Protein AF-A0A8T4D333-F1 (afdb_monomer_lite)

Structure (mmCIF, N/CA/C/O backbone):
data_AF-A0A8T4D333-F1
#
_entry.id   AF-A0A8T4D333-F1
#
loop_
_atom_site.group_PDB
_atom_site.id
_atom_site.type_symbol
_atom_site.label_atom_id
_atom_site.label_alt_id
_atom_site.label_comp_id
_atom_site.label_asym_id
_atom_site.label_entity_id
_atom_site.label_seq_id
_atom_site.pdbx_PDB_ins_code
_atom_site.Cartn_x
_atom_site.Cartn_y
_atom_site.Cartn_z
_atom_site.occupancy
_atom_site.B_iso_or_equiv
_atom_site.auth_seq_id
_atom_site.auth_comp_id
_atom_site.auth_asym_id
_atom_site.auth_atom_id
_atom_site.pdbx_PDB_model_num
ATOM 1 N N . MET A 1 1 ? -10.965 8.196 28.223 1.00 52.38 1 MET A N 1
ATOM 2 C CA . MET A 1 1 ? -9.683 8.430 27.512 1.00 52.38 1 MET A CA 1
ATOM 3 C C . MET A 1 1 ? -9.594 7.742 26.139 1.00 52.38 1 MET A C 1
ATOM 5 O O . MET A 1 1 ? -8.605 7.976 25.459 1.00 52.38 1 MET A O 1
ATOM 9 N N . ARG A 1 2 ? -10.590 6.947 25.698 1.00 59.53 2 ARG A N 1
ATOM 10 C CA . ARG A 1 2 ? -10.589 6.287 24.374 1.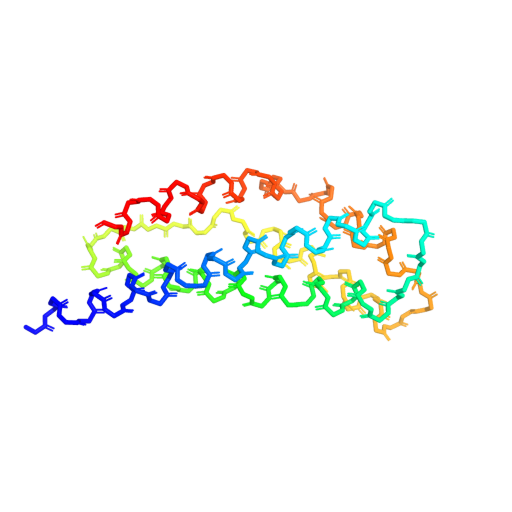00 59.53 2 ARG A CA 1
ATOM 11 C C . ARG A 1 2 ? -10.721 7.272 23.202 1.00 59.53 2 ARG A C 1
ATOM 13 O O . ARG A 1 2 ? -9.911 7.204 22.286 1.00 59.53 2 ARG A O 1
ATOM 20 N N . ASP A 1 3 ? -11.596 8.267 23.326 1.00 62.84 3 ASP A N 1
ATOM 21 C CA . ASP A 1 3 ? -11.926 9.209 22.243 1.00 62.84 3 ASP A CA 1
ATOM 22 C C . ASP A 1 3 ? -10.704 9.936 21.654 1.00 62.84 3 ASP A C 1
ATOM 24 O O . ASP A 1 3 ? -10.589 10.090 20.445 1.00 62.84 3 ASP A O 1
ATOM 28 N N . GLY A 1 4 ? -9.725 10.317 22.483 1.00 74.56 4 GLY A N 1
ATOM 29 C CA . GLY A 1 4 ? -8.520 10.998 21.996 1.00 74.56 4 GLY A CA 1
ATOM 30 C C . GLY A 1 4 ? -7.575 10.101 21.187 1.00 74.56 4 GLY A C 1
ATOM 31 O O . GLY A 1 4 ? -6.856 10.591 20.322 1.00 74.56 4 GLY A O 1
ATOM 32 N N . THR A 1 5 ? -7.556 8.792 21.453 1.00 81.88 5 THR A N 1
ATOM 33 C CA . THR A 1 5 ? -6.697 7.846 20.717 1.00 81.88 5 THR A CA 1
ATOM 34 C C . THR A 1 5 ? -7.313 7.487 19.369 1.00 81.88 5 THR A C 1
ATOM 36 O O . THR A 1 5 ? -6.595 7.443 18.367 1.00 81.88 5 THR A O 1
ATOM 39 N N . ASP A 1 6 ? -8.634 7.312 19.334 1.00 85.75 6 ASP A N 1
ATOM 40 C CA . ASP A 1 6 ? -9.378 6.985 18.117 1.00 85.75 6 ASP A CA 1
ATOM 41 C C . ASP A 1 6 ? -9.271 8.123 17.094 1.00 85.75 6 ASP A C 1
ATOM 43 O O . ASP A 1 6 ? -8.888 7.888 15.948 1.00 85.75 6 ASP A O 1
ATOM 47 N N . GLU A 1 7 ? -9.473 9.372 17.520 1.00 89.00 7 GLU A N 1
ATOM 48 C CA . GLU A 1 7 ? -9.364 10.543 16.639 1.00 89.00 7 GLU A CA 1
ATOM 49 C C . GLU A 1 7 ? -7.946 10.741 16.073 1.00 89.00 7 GLU A C 1
ATOM 51 O O . GLU A 1 7 ? -7.769 11.070 14.894 1.00 89.00 7 GLU A O 1
ATOM 56 N N . ILE A 1 8 ? -6.905 10.448 16.862 1.00 91.69 8 ILE A N 1
ATOM 57 C CA . ILE A 1 8 ? -5.516 10.462 16.375 1.00 91.69 8 ILE A CA 1
ATOM 58 C C . ILE A 1 8 ? -5.296 9.376 15.314 1.00 91.69 8 ILE A C 1
ATOM 60 O O . ILE A 1 8 ? -4.596 9.614 14.324 1.00 91.69 8 ILE A O 1
ATOM 64 N N . ILE A 1 9 ? -5.852 8.176 15.506 1.00 92.31 9 ILE A N 1
ATOM 65 C CA . ILE A 1 9 ? -5.714 7.074 14.546 1.00 92.31 9 ILE A CA 1
ATOM 66 C C . ILE A 1 9 ? -6.450 7.399 13.251 1.00 92.31 9 ILE A C 1
ATOM 68 O O . ILE A 1 9 ? -5.846 7.242 12.189 1.00 92.31 9 ILE A O 1
ATOM 72 N N . LYS A 1 10 ? -7.688 7.903 13.327 1.00 93.75 10 LYS A N 1
ATOM 73 C CA . LYS A 1 10 ? -8.473 8.323 12.157 1.00 93.75 10 LYS A CA 1
ATOM 74 C C . LYS A 1 10 ? -7.755 9.414 11.367 1.00 93.75 10 LYS A C 1
ATOM 76 O O . LYS A 1 10 ? -7.566 9.256 10.165 1.00 93.75 10 LYS A O 1
ATOM 81 N N . THR A 1 11 ? -7.248 10.450 12.042 1.00 94.75 11 THR A N 1
ATOM 82 C CA . THR A 1 11 ? -6.492 11.545 11.404 1.00 94.75 11 THR A CA 1
ATOM 83 C C . THR A 1 11 ? -5.245 11.031 10.682 1.00 94.75 11 THR A C 1
ATOM 85 O O . THR A 1 11 ? -4.975 11.396 9.537 1.00 94.75 11 THR A O 1
ATOM 88 N N . LYS A 1 12 ? -4.474 10.143 11.325 1.00 95.19 12 LYS A N 1
ATOM 89 C CA . LYS A 1 12 ? -3.275 9.561 10.704 1.00 95.19 12 LYS A CA 1
ATOM 90 C C . LYS A 1 12 ? -3.623 8.644 9.535 1.00 95.19 12 LYS A C 1
ATOM 92 O O . LYS A 1 12 ? -2.955 8.705 8.508 1.00 95.19 12 LYS A O 1
ATOM 97 N N . LEU A 1 13 ? -4.655 7.815 9.681 1.00 96.31 13 LEU A N 1
ATOM 98 C CA . LEU A 1 13 ? -5.126 6.921 8.626 1.00 96.31 13 LEU A CA 1
ATOM 99 C C . LEU A 1 13 ? -5.621 7.716 7.412 1.00 96.31 13 LEU A C 1
ATOM 101 O O . LEU A 1 13 ? -5.271 7.379 6.286 1.00 96.31 13 LEU A O 1
ATOM 105 N N . TYR A 1 14 ? -6.350 8.809 7.638 1.00 97.00 14 TYR A N 1
ATOM 106 C CA . TYR A 1 14 ? -6.783 9.728 6.589 1.00 97.00 14 TYR A CA 1
ATOM 107 C C . TYR A 1 14 ? -5.589 10.265 5.779 1.00 97.00 14 TYR A C 1
ATOM 109 O O . TYR A 1 14 ? -5.558 10.121 4.555 1.00 97.00 14 TYR A O 1
ATOM 117 N N . GLY A 1 15 ? -4.572 10.815 6.455 1.00 97.19 15 GLY A N 1
ATOM 118 C CA . GLY A 1 15 ? -3.382 11.365 5.790 1.00 97.19 15 GLY A CA 1
ATOM 119 C C . GLY A 1 15 ? -2.517 10.305 5.094 1.00 97.19 15 GLY A C 1
ATOM 120 O O . GLY A 1 15 ? -1.931 10.555 4.037 1.00 97.19 15 GLY A O 1
ATOM 121 N N . GLU A 1 16 ? -2.455 9.091 5.641 1.00 97.94 16 GLU A N 1
ATOM 122 C CA . GLU A 1 16 ? -1.762 7.977 4.990 1.00 97.94 16 GLU A CA 1
ATOM 123 C C . GLU A 1 16 ? -2.487 7.518 3.723 1.00 97.94 16 GLU A C 1
ATOM 125 O O . GLU A 1 16 ? -1.821 7.274 2.718 1.00 97.94 16 GLU A O 1
ATOM 130 N N . ILE A 1 17 ? -3.825 7.465 3.719 1.00 98.12 17 ILE A N 1
ATOM 131 C CA . ILE A 1 17 ? -4.592 7.142 2.505 1.00 98.12 17 ILE A CA 1
ATOM 132 C C . ILE A 1 17 ? -4.400 8.229 1.434 1.00 98.12 17 ILE A C 1
ATOM 134 O O . ILE A 1 17 ? -4.246 7.897 0.260 1.00 98.12 17 ILE A O 1
ATOM 138 N N . GLU A 1 18 ? -4.327 9.511 1.811 1.00 97.62 18 GLU A N 1
ATOM 139 C CA . GLU A 1 18 ? -3.977 10.597 0.876 1.00 97.62 18 GLU A CA 1
ATOM 140 C C . GLU A 1 18 ? -2.594 10.429 0.260 1.00 97.62 18 GLU A C 1
ATOM 142 O O . GLU A 1 18 ? -2.419 10.563 -0.953 1.00 97.62 18 GLU A O 1
ATOM 147 N N . THR A 1 19 ? -1.613 10.096 1.095 1.00 98.12 19 THR A N 1
ATOM 148 C CA . THR A 1 19 ? -0.246 9.835 0.644 1.00 98.12 19 THR A CA 1
ATOM 149 C C . THR A 1 19 ? -0.216 8.644 -0.314 1.00 98.12 19 THR A C 1
ATOM 151 O O . THR A 1 19 ? 0.411 8.714 -1.374 1.00 98.12 19 THR A O 1
ATOM 154 N N . LEU A 1 20 ? -0.935 7.567 0.016 1.00 98.31 20 LEU A N 1
ATOM 155 C CA . LEU A 1 20 ? -1.022 6.374 -0.820 1.00 98.31 20 LEU A CA 1
ATOM 156 C C . LEU A 1 20 ? -1.656 6.682 -2.182 1.00 98.31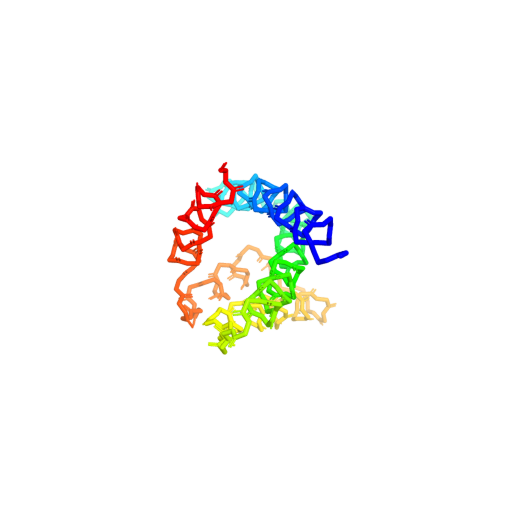 20 LEU A C 1
ATOM 158 O O . LEU A 1 20 ? -1.183 6.189 -3.203 1.00 98.31 20 LEU A O 1
ATOM 162 N N . GLU A 1 21 ? -2.693 7.520 -2.221 1.00 97.75 21 GLU A N 1
ATOM 163 C CA . GLU A 1 21 ? -3.346 7.935 -3.464 1.00 97.75 21 GLU A CA 1
ATOM 164 C C . GLU A 1 21 ? -2.379 8.672 -4.401 1.00 97.75 21 GLU A C 1
ATOM 166 O O . GLU A 1 21 ? -2.317 8.376 -5.598 1.00 97.75 21 GLU A O 1
ATOM 171 N N . GLN A 1 22 ? -1.582 9.598 -3.865 1.00 97.50 22 GLN A N 1
ATOM 172 C CA . GLN A 1 22 ? -0.566 10.313 -4.641 1.00 97.50 22 GLN A CA 1
ATOM 173 C C . GLN A 1 22 ? 0.518 9.359 -5.158 1.00 97.50 22 GLN A C 1
ATOM 175 O O . GLN A 1 22 ? 0.875 9.407 -6.337 1.00 97.50 22 GLN A O 1
ATOM 180 N N . GLN A 1 23 ? 0.992 8.447 -4.305 1.00 97.62 23 GLN A N 1
ATOM 181 C CA . GLN A 1 23 ? 1.980 7.430 -4.675 1.00 97.62 23 GLN A CA 1
ATOM 182 C C . GLN A 1 23 ? 1.449 6.475 -5.747 1.00 97.62 23 GLN A C 1
ATOM 184 O O . GLN A 1 23 ? 2.172 6.150 -6.686 1.00 97.62 23 GLN A O 1
ATOM 189 N N . TYR A 1 24 ? 0.180 6.072 -5.658 1.00 96.94 24 TYR A N 1
ATOM 190 C CA . TYR A 1 24 ? -0.474 5.245 -6.668 1.00 96.94 24 TYR A CA 1
ATOM 191 C C . TYR A 1 24 ? -0.525 5.952 -8.027 1.00 96.94 24 TYR A C 1
ATOM 193 O O . TYR A 1 24 ? -0.159 5.362 -9.044 1.00 96.94 24 TYR A O 1
ATOM 201 N N . ARG A 1 25 ? -0.915 7.234 -8.058 1.00 95.69 25 ARG A N 1
ATOM 202 C CA . ARG A 1 25 ? -0.932 8.036 -9.295 1.00 95.69 25 ARG A CA 1
ATOM 203 C C . ARG A 1 25 ? 0.466 8.171 -9.903 1.00 95.69 25 ARG A C 1
ATOM 205 O O . ARG A 1 25 ? 0.615 7.975 -11.108 1.00 95.69 25 ARG A O 1
ATOM 212 N N . ALA A 1 26 ? 1.479 8.452 -9.081 1.00 94.38 26 ALA A N 1
ATOM 213 C CA . ALA A 1 26 ? 2.870 8.538 -9.525 1.00 94.38 26 ALA A CA 1
ATOM 214 C C . ALA A 1 26 ? 3.363 7.200 -10.097 1.00 94.38 26 ALA A C 1
ATOM 216 O O . ALA A 1 26 ? 3.884 7.156 -11.212 1.00 94.38 26 ALA A O 1
ATOM 217 N N . LEU A 1 27 ? 3.112 6.094 -9.387 1.00 95.19 27 LEU A N 1
ATOM 218 C CA . LEU A 1 27 ? 3.461 4.752 -9.840 1.00 95.19 27 LEU A CA 1
ATOM 219 C C . LEU A 1 27 ? 2.791 4.424 -11.181 1.00 95.19 27 LEU A C 1
ATOM 221 O O . LEU A 1 27 ? 3.476 3.993 -12.105 1.00 95.19 27 LEU A O 1
ATOM 225 N N . LYS A 1 28 ? 1.487 4.697 -11.347 1.00 94.44 28 LYS A N 1
ATOM 226 C CA . LYS A 1 28 ? 0.814 4.530 -12.649 1.00 94.44 28 LYS A CA 1
ATOM 227 C C . LYS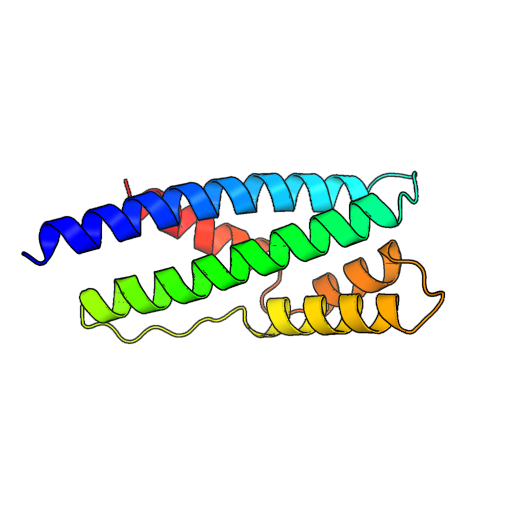 A 1 28 ? 1.467 5.364 -13.747 1.00 94.44 28 LYS A C 1
ATOM 229 O O . LYS A 1 28 ? 1.644 4.855 -14.850 1.00 94.44 28 LYS A O 1
ATOM 234 N N . GLY A 1 29 ? 1.828 6.612 -13.450 1.00 93.75 29 GLY A N 1
ATOM 235 C CA . GLY A 1 29 ? 2.526 7.494 -14.384 1.00 93.75 29 GLY A CA 1
ATOM 236 C C . GLY A 1 29 ? 3.828 6.875 -14.888 1.00 93.75 29 GLY A C 1
ATOM 237 O O . GLY A 1 29 ? 4.023 6.756 -16.097 1.00 93.75 29 GLY A O 1
ATOM 238 N N . TYR A 1 30 ? 4.669 6.380 -13.978 1.00 92.94 30 TYR A N 1
ATOM 239 C CA . TYR A 1 30 ? 5.919 5.710 -14.341 1.00 92.94 30 TYR A CA 1
ATOM 240 C C . TYR A 1 30 ? 5.697 4.408 -15.124 1.00 92.94 30 TYR A C 1
ATOM 242 O O . TYR A 1 30 ? 6.408 4.120 -16.088 1.00 92.94 30 TYR A O 1
ATOM 250 N N . LEU A 1 31 ? 4.679 3.623 -14.763 1.00 92.12 31 LEU A N 1
ATOM 251 C CA . LEU A 1 31 ? 4.370 2.374 -15.463 1.00 92.12 31 LEU A CA 1
ATOM 252 C C . LEU A 1 31 ? 3.729 2.598 -16.847 1.00 92.12 31 LEU A C 1
ATOM 254 O O . LEU A 1 31 ? 3.856 1.732 -17.714 1.00 92.12 31 LEU A O 1
ATOM 258 N N . ALA A 1 32 ? 3.089 3.744 -17.089 1.00 91.06 32 ALA A N 1
ATOM 259 C CA . ALA A 1 32 ? 2.510 4.109 -18.385 1.00 91.06 32 ALA A CA 1
ATOM 260 C C . ALA A 1 32 ? 3.483 4.884 -19.295 1.00 91.06 32 ALA A C 1
ATOM 262 O O . ALA A 1 32 ? 3.391 4.780 -20.519 1.00 91.06 32 ALA A O 1
ATOM 263 N N . GLY A 1 33 ? 4.419 5.645 -18.718 1.00 85.31 33 GLY A N 1
ATOM 264 C CA . GLY A 1 33 ? 5.370 6.489 -19.448 1.00 85.31 33 GLY A CA 1
ATOM 265 C C . GLY A 1 33 ? 6.325 5.704 -20.349 1.00 85.31 33 GLY A C 1
ATOM 266 O O . GLY A 1 33 ? 6.564 4.518 -20.139 1.00 85.31 33 GLY A O 1
ATOM 267 N N . LYS A 1 34 ? 6.886 6.348 -21.377 1.00 73.50 34 LYS A N 1
ATOM 268 C CA . LYS A 1 34 ? 7.877 5.709 -22.266 1.00 73.50 34 LYS A CA 1
ATOM 269 C C . LYS A 1 34 ? 9.281 5.665 -21.655 1.00 73.50 34 LYS A C 1
ATOM 271 O O . LYS A 1 34 ? 10.067 4.802 -22.039 1.00 73.50 34 LYS A O 1
ATOM 276 N N . ASP A 1 35 ? 9.553 6.539 -20.691 1.00 71.69 35 ASP A N 1
ATOM 277 C CA . ASP A 1 35 ? 10.855 6.655 -20.042 1.00 71.69 35 ASP A CA 1
ATOM 278 C C . ASP A 1 35 ? 11.027 5.584 -18.960 1.00 71.69 35 ASP A C 1
ATOM 280 O O . ASP A 1 35 ? 10.225 5.465 -18.033 1.00 71.69 35 ASP A O 1
ATOM 284 N N . ASP A 1 36 ? 12.086 4.786 -19.085 1.00 70.94 36 ASP A N 1
ATOM 285 C CA . ASP A 1 36 ? 12.408 3.682 -18.174 1.00 70.94 36 ASP A CA 1
ATOM 286 C C . ASP A 1 36 ? 13.310 4.184 -17.035 1.00 70.94 36 ASP A C 1
ATOM 288 O O . ASP A 1 36 ? 14.466 3.774 -16.890 1.00 70.94 36 ASP A O 1
ATOM 292 N N . ASN A 1 37 ? 12.806 5.138 -16.238 1.00 85.62 37 ASN A N 1
ATOM 293 C CA . ASN A 1 37 ? 13.540 5.611 -15.065 1.00 85.62 37 ASN A CA 1
ATOM 294 C C . ASN A 1 37 ? 13.435 4.584 -13.930 1.00 85.62 37 ASN A C 1
ATOM 296 O O . ASN A 1 37 ? 12.565 4.636 -13.060 1.00 85.62 37 ASN A O 1
ATOM 300 N N . SER A 1 38 ? 14.354 3.623 -13.973 1.00 89.19 38 SER A N 1
ATOM 301 C CA . SER A 1 38 ? 14.426 2.481 -13.064 1.00 89.19 38 SER A CA 1
ATOM 302 C C . SER A 1 38 ? 14.439 2.876 -11.582 1.00 89.19 38 SER A C 1
ATOM 304 O O . SER A 1 38 ? 13.771 2.225 -10.779 1.00 89.19 38 SER A O 1
ATOM 306 N N . LEU A 1 39 ? 15.152 3.947 -11.213 1.00 91.00 39 LEU A N 1
ATOM 307 C CA . LEU A 1 39 ? 15.237 4.407 -9.822 1.00 91.00 39 LEU A CA 1
ATOM 308 C C . LEU A 1 39 ? 13.902 4.968 -9.325 1.00 91.00 39 LEU A C 1
ATOM 310 O O . LEU A 1 39 ? 13.469 4.627 -8.226 1.00 91.00 39 LEU A O 1
ATOM 314 N N . GLU A 1 40 ? 13.231 5.766 -10.152 1.00 93.00 40 GLU A N 1
ATOM 315 C CA . GLU A 1 40 ? 11.917 6.333 -9.835 1.00 93.00 40 GLU A CA 1
ATOM 316 C C . GLU A 1 40 ? 10.847 5.246 -9.698 1.00 93.00 40 GLU A C 1
ATOM 318 O O . GLU A 1 40 ? 10.054 5.272 -8.760 1.00 93.00 40 GLU A O 1
ATOM 323 N N . ILE A 1 41 ? 10.859 4.236 -10.577 1.00 94.50 41 ILE A N 1
ATOM 324 C CA . ILE A 1 41 ? 9.919 3.106 -10.512 1.00 94.50 41 ILE A CA 1
ATOM 325 C C . ILE A 1 41 ? 10.096 2.323 -9.208 1.00 94.50 41 ILE A C 1
ATOM 327 O O . ILE A 1 41 ? 9.115 2.043 -8.517 1.00 94.50 41 ILE A O 1
ATOM 331 N N . VAL A 1 42 ? 11.340 1.979 -8.858 1.00 95.00 42 VAL A N 1
ATOM 332 C CA . VAL A 1 42 ? 11.645 1.251 -7.616 1.00 95.00 42 VAL A CA 1
ATOM 333 C C . VAL A 1 42 ? 11.279 2.094 -6.394 1.00 95.00 42 VAL A C 1
ATOM 335 O O . VAL A 1 42 ? 10.652 1.583 -5.464 1.00 95.00 42 VAL A O 1
ATOM 338 N N . GLY A 1 43 ? 11.625 3.384 -6.404 1.00 95.38 43 GLY A N 1
ATOM 339 C CA . GLY A 1 43 ? 11.290 4.323 -5.335 1.00 95.38 43 GLY A CA 1
ATOM 340 C C . GLY A 1 43 ? 9.782 4.461 -5.131 1.00 95.38 43 GLY A C 1
ATOM 341 O O . GLY A 1 43 ? 9.304 4.343 -4.002 1.00 95.38 43 GLY A O 1
ATOM 342 N N . ALA A 1 44 ? 9.023 4.625 -6.215 1.00 96.12 44 ALA A N 1
ATOM 343 C CA . ALA A 1 44 ? 7.569 4.735 -6.180 1.00 96.12 44 ALA A CA 1
ATOM 344 C C . ALA A 1 44 ? 6.900 3.445 -5.689 1.00 96.12 44 ALA A C 1
ATOM 346 O O . ALA A 1 44 ? 6.024 3.503 -4.826 1.00 96.12 44 ALA A O 1
ATOM 347 N N . ALA A 1 45 ? 7.333 2.280 -6.184 1.00 97.06 45 ALA A N 1
ATOM 348 C CA . ALA A 1 45 ? 6.798 0.989 -5.754 1.00 97.06 45 ALA A CA 1
ATOM 349 C C . ALA A 1 45 ? 7.064 0.728 -4.264 1.00 97.06 45 ALA A C 1
ATOM 351 O O . ALA A 1 45 ? 6.156 0.330 -3.533 1.00 97.06 45 ALA A O 1
ATOM 352 N N . LYS A 1 46 ? 8.284 1.020 -3.792 1.00 97.38 46 LYS A N 1
ATOM 353 C CA . LYS A 1 46 ? 8.645 0.910 -2.374 1.00 97.38 46 LYS A CA 1
ATOM 354 C C . LYS A 1 46 ? 7.828 1.868 -1.508 1.00 97.38 46 LYS A C 1
ATOM 356 O O . LYS A 1 46 ? 7.268 1.446 -0.501 1.00 97.38 46 LYS A O 1
ATOM 361 N N . GLY A 1 47 ? 7.723 3.134 -1.915 1.00 97.75 47 GLY A N 1
ATOM 362 C CA . GLY A 1 47 ? 6.944 4.143 -1.200 1.00 97.75 47 GLY A CA 1
ATOM 363 C C . GLY A 1 47 ? 5.474 3.749 -1.063 1.00 97.75 47 GLY A C 1
ATOM 364 O O . GLY A 1 47 ? 4.940 3.776 0.044 1.00 97.75 47 GLY A O 1
ATOM 365 N N . PHE A 1 48 ? 4.85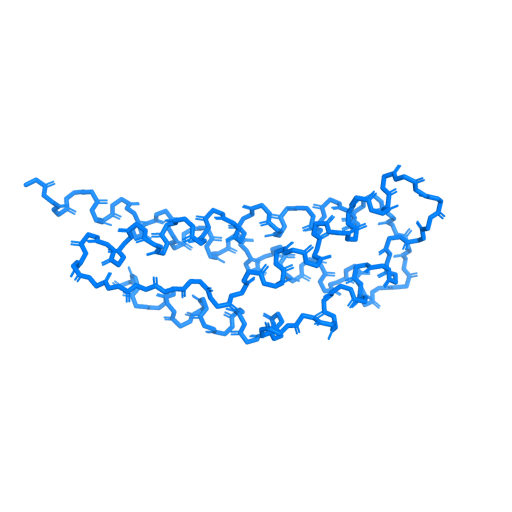3 3.311 -2.163 1.00 98.31 48 PHE A N 1
ATOM 366 C CA . PHE A 1 48 ? 3.481 2.802 -2.168 1.00 98.31 48 PHE A CA 1
ATOM 367 C C . PHE A 1 48 ? 3.311 1.621 -1.204 1.00 98.31 48 PHE A C 1
ATOM 369 O O . PHE A 1 48 ? 2.433 1.644 -0.341 1.00 98.31 48 PHE A O 1
ATOM 376 N N . ARG A 1 49 ? 4.180 0.607 -1.307 1.00 97.94 49 ARG A N 1
ATOM 377 C CA . ARG A 1 49 ? 4.148 -0.585 -0.450 1.00 97.94 49 ARG A CA 1
ATOM 378 C C . ARG A 1 49 ? 4.270 -0.222 1.027 1.00 97.94 49 ARG A C 1
ATOM 380 O O . ARG A 1 49 ? 3.500 -0.719 1.848 1.00 97.94 49 ARG A O 1
ATOM 387 N N . ASP A 1 50 ? 5.219 0.641 1.378 1.00 98.31 50 ASP A N 1
ATOM 388 C CA . ASP A 1 50 ? 5.475 1.012 2.771 1.00 98.31 50 ASP A CA 1
ATOM 389 C C . ASP A 1 50 ? 4.305 1.793 3.377 1.00 98.31 50 ASP A C 1
ATOM 391 O O . ASP A 1 50 ? 3.934 1.553 4.530 1.00 98.31 50 ASP A O 1
ATOM 395 N N . THR A 1 51 ? 3.681 2.689 2.609 1.00 98.44 51 THR A N 1
ATOM 396 C CA . THR A 1 51 ? 2.467 3.393 3.045 1.00 98.44 51 THR A CA 1
ATOM 397 C C . THR A 1 51 ? 1.285 2.436 3.178 1.00 98.44 51 THR A C 1
ATOM 399 O O . THR A 1 51 ? 0.582 2.483 4.186 1.00 98.44 51 THR A O 1
ATOM 402 N N . LEU A 1 52 ? 1.092 1.518 2.224 1.00 98.38 52 LEU A N 1
ATOM 403 C CA . LEU A 1 52 ? 0.012 0.529 2.283 1.00 98.38 52 LEU A CA 1
ATOM 404 C C . LEU A 1 52 ? 0.141 -0.370 3.520 1.00 98.38 52 LEU A C 1
ATOM 406 O O . LEU A 1 52 ? -0.850 -0.637 4.194 1.00 98.38 52 LEU A O 1
ATOM 410 N N . ASN A 1 53 ? 1.361 -0.775 3.879 1.00 98.00 53 ASN A N 1
ATOM 411 C CA . ASN A 1 53 ? 1.614 -1.568 5.082 1.00 98.00 53 ASN A CA 1
ATOM 412 C C . ASN A 1 53 ? 1.313 -0.796 6.387 1.00 98.00 53 ASN A C 1
ATOM 414 O O . ASN A 1 53 ? 0.786 -1.360 7.353 1.00 98.00 53 ASN A O 1
ATOM 418 N N . LYS A 1 54 ? 1.601 0.514 6.429 1.00 97.31 54 LYS A N 1
ATOM 419 C CA . LYS A 1 54 ? 1.210 1.378 7.563 1.00 97.31 54 LYS A CA 1
ATOM 420 C C . LYS A 1 54 ? -0.310 1.467 7.693 1.00 97.31 54 LYS A C 1
ATOM 422 O O . LYS A 1 54 ? -0.833 1.261 8.790 1.00 97.31 54 LYS A O 1
ATOM 427 N N . ILE A 1 55 ? -1.005 1.663 6.572 1.00 97.75 55 ILE A N 1
ATOM 428 C CA . ILE A 1 55 ? -2.470 1.666 6.505 1.00 97.75 55 ILE A CA 1
ATOM 429 C C . ILE A 1 55 ? -3.031 0.341 7.023 1.00 97.75 55 ILE A C 1
ATOM 431 O O . ILE A 1 55 ? -3.907 0.370 7.883 1.00 97.75 55 ILE A O 1
ATOM 435 N N . SER A 1 56 ? -2.493 -0.808 6.596 1.00 96.56 56 SER A N 1
ATOM 436 C CA . SER A 1 56 ? -2.896 -2.128 7.106 1.00 96.56 56 SER A CA 1
ATOM 437 C C . SER A 1 56 ? -2.852 -2.189 8.635 1.00 96.56 56 SER A C 1
ATOM 439 O O . SER A 1 56 ? -3.820 -2.584 9.286 1.00 96.56 56 SER A O 1
ATOM 441 N N . THR A 1 57 ? -1.750 -1.726 9.226 1.00 95.12 57 THR A N 1
ATOM 442 C CA . THR A 1 57 ? -1.569 -1.717 10.684 1.00 95.12 57 THR A CA 1
ATOM 443 C C . THR A 1 57 ? -2.590 -0.807 11.374 1.00 95.12 57 THR A C 1
ATOM 445 O O . THR A 1 57 ? -3.166 -1.171 12.403 1.00 95.12 57 THR A O 1
ATOM 448 N N . ARG A 1 58 ? -2.860 0.374 10.807 1.00 94.94 58 ARG A N 1
ATOM 449 C CA . ARG A 1 58 ? -3.843 1.319 11.359 1.00 94.94 58 ARG A CA 1
ATOM 450 C C . ARG A 1 58 ? -5.275 0.842 11.237 1.00 94.94 58 ARG A C 1
ATOM 452 O O . ARG A 1 58 ? -6.022 1.013 12.191 1.00 94.94 58 ARG A O 1
ATOM 459 N N . VAL A 1 59 ? -5.640 0.234 10.113 1.00 94.44 59 VAL A N 1
ATOM 460 C CA . VAL A 1 59 ? -6.953 -0.388 9.919 1.00 94.44 59 VAL A CA 1
ATOM 461 C C . VAL A 1 59 ? -7.164 -1.448 10.993 1.00 94.44 59 VAL A C 1
ATOM 463 O O . VAL A 1 59 ? -8.134 -1.372 11.738 1.00 94.44 59 VAL A O 1
ATOM 466 N N . LEU A 1 60 ? -6.216 -2.373 11.164 1.00 94.00 60 LEU A N 1
ATOM 467 C CA . LEU A 1 60 ? -6.307 -3.388 12.218 1.00 94.00 60 LEU A CA 1
ATOM 468 C C . LEU A 1 60 ? -6.463 -2.763 13.609 1.00 94.00 60 LEU A C 1
ATOM 470 O O . LEU A 1 60 ? -7.294 -3.216 14.394 1.00 94.00 60 LEU A O 1
ATOM 474 N N . THR A 1 61 ? -5.703 -1.705 13.898 1.00 92.38 61 THR A N 1
ATOM 475 C CA . THR A 1 61 ? -5.769 -1.007 15.190 1.00 92.38 61 THR A CA 1
ATOM 476 C C . THR A 1 61 ? -7.135 -0.355 15.408 1.00 92.38 61 THR A C 1
ATOM 478 O O . THR A 1 61 ? -7.729 -0.554 16.462 1.00 92.38 61 THR A O 1
ATOM 481 N N . LEU A 1 62 ? -7.652 0.375 14.415 1.00 91.44 62 LEU A N 1
ATOM 482 C CA . LEU A 1 62 ? -8.941 1.068 14.483 1.00 91.44 62 LEU A CA 1
ATOM 483 C C . LEU A 1 62 ? -10.086 0.086 14.756 1.00 91.44 62 LEU A C 1
ATOM 485 O O . LEU A 1 62 ? -10.790 0.224 15.750 1.00 91.44 62 LEU A O 1
ATOM 489 N N . TYR A 1 63 ? -10.207 -0.962 13.940 1.00 90.44 63 TYR A N 1
ATOM 490 C CA . TYR A 1 63 ? -11.263 -1.963 14.114 1.00 90.44 63 TYR A CA 1
ATOM 491 C C . TYR A 1 63 ? -11.130 -2.716 15.447 1.00 90.44 63 TYR A C 1
ATOM 493 O O . TYR A 1 63 ? -12.136 -3.012 16.088 1.00 90.44 63 TYR A O 1
ATOM 501 N N . THR A 1 64 ? -9.901 -2.973 15.913 1.00 90.88 64 THR A N 1
ATOM 502 C CA . THR A 1 64 ? -9.675 -3.594 17.230 1.00 90.88 64 THR A CA 1
ATOM 503 C C . THR A 1 64 ? -10.178 -2.705 18.369 1.00 90.88 64 THR A C 1
ATOM 505 O O . THR A 1 64 ? -10.782 -3.213 19.315 1.00 90.88 64 THR A O 1
ATOM 508 N N . LEU A 1 65 ? -9.962 -1.387 18.290 1.00 88.56 65 LEU A N 1
ATOM 509 C CA . LEU A 1 65 ? -10.462 -0.427 19.284 1.00 88.56 65 LEU A CA 1
ATOM 510 C C . LEU A 1 65 ? -11.995 -0.351 19.287 1.00 88.56 65 LEU A C 1
ATOM 512 O O . LEU A 1 65 ? -12.596 -0.250 20.356 1.00 88.56 65 LEU A O 1
ATOM 516 N N . GLU A 1 66 ? -12.617 -0.518 18.120 1.00 87.62 66 GLU A N 1
ATOM 517 C CA . GLU A 1 66 ? -14.073 -0.617 17.946 1.00 87.62 66 GLU A CA 1
ATOM 518 C C . GLU A 1 66 ? -14.652 -1.993 18.342 1.00 87.62 66 GLU A C 1
ATOM 520 O O . GLU A 1 66 ? -15.857 -2.221 18.235 1.00 87.62 66 GLU A O 1
ATOM 525 N N . GLY A 1 67 ? -13.818 -2.931 18.808 1.00 88.75 67 GLY A N 1
ATOM 526 C CA . GLY A 1 67 ? -14.242 -4.280 19.196 1.00 88.75 67 GLY A CA 1
ATOM 527 C C . GLY A 1 67 ? -14.600 -5.189 18.014 1.00 88.75 67 GLY A C 1
ATOM 528 O O . GLY A 1 67 ? -15.195 -6.251 18.207 1.00 88.75 67 GLY A O 1
ATOM 529 N N . GLN A 1 68 ? -14.235 -4.796 16.795 1.00 89.00 68 GLN A N 1
ATOM 530 C CA . GLN A 1 68 ? -14.496 -5.535 15.568 1.00 89.00 68 GLN A CA 1
ATOM 531 C C . GLN A 1 68 ? -13.274 -6.355 15.143 1.00 89.00 68 GLN A C 1
ATOM 533 O O . GLN A 1 68 ? -12.124 -5.926 15.239 1.00 89.00 68 GLN A O 1
ATOM 538 N N . LYS A 1 69 ? -13.521 -7.556 14.610 1.00 84.94 69 LYS A N 1
ATOM 539 C CA . LYS A 1 69 ? -12.482 -8.342 13.937 1.00 84.94 69 LYS A CA 1
ATOM 540 C C . LYS A 1 69 ? -12.449 -7.949 12.468 1.00 84.94 69 LYS A C 1
ATOM 542 O O . LYS A 1 69 ? -13.433 -8.148 11.763 1.00 84.94 69 LYS A O 1
ATOM 547 N N . THR A 1 70 ? -11.309 -7.449 12.007 1.00 87.62 70 THR A N 1
ATOM 548 C CA . THR A 1 70 ? -11.064 -7.176 10.588 1.00 87.62 70 THR A CA 1
ATOM 549 C C . THR A 1 70 ? -9.870 -7.984 10.089 1.00 87.62 70 THR A C 1
ATOM 551 O O . THR A 1 70 ? -9.010 -8.391 10.873 1.00 87.62 70 THR A O 1
ATOM 554 N N . LYS A 1 71 ? -9.823 -8.236 8.781 1.00 88.81 71 LYS A N 1
ATOM 555 C CA . LYS A 1 71 ? -8.694 -8.881 8.107 1.00 88.81 71 LYS A CA 1
ATOM 556 C C . LYS A 1 71 ? -8.250 -7.996 6.952 1.00 88.81 71 LYS A C 1
ATOM 558 O O . LYS A 1 71 ? -9.080 -7.482 6.208 1.00 88.81 71 LYS A O 1
ATOM 563 N N . ILE A 1 72 ? -6.941 -7.875 6.781 1.00 93.19 72 ILE A N 1
ATOM 564 C CA . ILE A 1 72 ? -6.363 -7.230 5.609 1.00 93.19 72 ILE A CA 1
ATOM 565 C C . ILE A 1 72 ? -6.533 -8.156 4.407 1.00 93.19 72 ILE A C 1
ATOM 567 O O . ILE A 1 72 ? -6.093 -9.303 4.410 1.00 93.19 72 ILE A O 1
ATOM 571 N N . THR A 1 73 ? -7.237 -7.676 3.388 1.00 92.56 73 THR A N 1
ATOM 572 C CA . THR A 1 73 ? -7.538 -8.470 2.191 1.00 92.56 73 THR A CA 1
ATOM 573 C C . THR A 1 73 ? -6.481 -8.312 1.103 1.00 92.56 73 THR A C 1
ATOM 575 O O . THR A 1 73 ? -6.463 -9.106 0.173 1.00 92.56 73 THR A O 1
ATOM 578 N N . TRP A 1 74 ? -5.570 -7.342 1.230 1.00 95.62 74 TRP A N 1
ATOM 579 C CA . TRP A 1 74 ? -4.553 -6.990 0.231 1.00 95.62 74 TRP A CA 1
ATOM 580 C C . TRP A 1 74 ? -3.124 -7.433 0.587 1.00 95.62 74 TRP A C 1
ATOM 582 O O . TRP A 1 74 ? -2.152 -6.881 0.070 1.00 95.62 74 TRP A O 1
ATOM 592 N N . ASP A 1 75 ? -2.969 -8.445 1.441 1.00 94.31 75 ASP A N 1
ATOM 593 C CA . ASP A 1 75 ? -1.648 -8.983 1.811 1.00 94.31 75 ASP A CA 1
ATOM 594 C C . ASP A 1 75 ? -0.885 -9.559 0.605 1.00 94.31 75 ASP A C 1
ATOM 59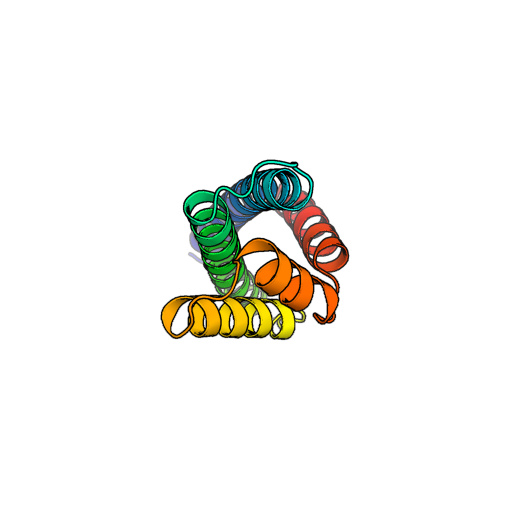6 O O . ASP A 1 75 ? 0.345 -9.475 0.536 1.00 94.31 75 ASP A O 1
ATOM 600 N N . SER A 1 76 ? -1.607 -10.103 -0.383 1.00 95.19 76 SER A N 1
ATOM 601 C CA . SER A 1 76 ? -1.013 -10.601 -1.629 1.00 95.19 76 SER A CA 1
ATOM 602 C C . SER A 1 76 ? -0.342 -9.477 -2.427 1.00 95.19 76 SER A C 1
ATOM 604 O O . SER A 1 76 ? 0.754 -9.671 -2.943 1.00 95.19 76 SER A O 1
ATOM 606 N N . LEU A 1 77 ? -0.946 -8.282 -2.465 1.00 97.06 77 LEU A N 1
ATOM 607 C CA . LEU A 1 77 ? -0.404 -7.111 -3.151 1.00 97.06 77 LEU A CA 1
ATOM 608 C C . LEU A 1 77 ? 0.907 -6.656 -2.509 1.00 97.06 77 LEU A C 1
ATOM 610 O O . LEU A 1 77 ? 1.887 -6.425 -3.214 1.00 97.06 77 LEU A O 1
ATOM 614 N N . LEU A 1 78 ? 0.944 -6.583 -1.174 1.00 97.19 78 LEU A N 1
ATOM 615 C CA . LEU A 1 78 ? 2.170 -6.279 -0.429 1.00 97.19 78 LEU A CA 1
ATOM 616 C C . LEU A 1 78 ? 3.267 -7.305 -0.737 1.00 97.19 78 LEU A C 1
ATOM 618 O O . LEU A 1 78 ? 4.378 -6.930 -1.107 1.00 97.19 78 LEU A O 1
ATOM 622 N N . THR A 1 79 ? 2.922 -8.592 -0.665 1.00 97.06 79 THR A N 1
ATOM 623 C CA . THR A 1 79 ? 3.855 -9.704 -0.890 1.00 97.06 79 THR A CA 1
ATOM 624 C C . THR A 1 79 ? 4.411 -9.714 -2.314 1.00 97.06 79 THR A C 1
ATOM 626 O O . THR A 1 79 ? 5.609 -9.891 -2.521 1.00 97.06 79 THR A O 1
ATOM 629 N N . ASN A 1 80 ? 3.564 -9.494 -3.318 1.00 97.88 80 ASN A N 1
ATOM 630 C CA . ASN A 1 80 ? 3.989 -9.493 -4.713 1.00 97.88 80 ASN A CA 1
ATOM 631 C C . ASN A 1 80 ? 4.901 -8.304 -5.030 1.00 97.88 80 ASN A C 1
ATOM 633 O O . ASN A 1 80 ? 5.888 -8.472 -5.751 1.00 97.88 80 ASN A O 1
ATOM 637 N N . ILE A 1 81 ? 4.614 -7.121 -4.473 1.00 97.31 81 ILE A N 1
ATOM 638 C CA . ILE A 1 81 ? 5.504 -5.962 -4.612 1.00 97.31 81 ILE A CA 1
ATOM 639 C C . ILE A 1 81 ? 6.845 -6.236 -3.918 1.00 97.31 81 ILE A C 1
ATOM 641 O O . ILE A 1 81 ? 7.887 -5.960 -4.509 1.00 97.31 81 ILE A O 1
ATOM 645 N N . ASP A 1 82 ? 6.842 -6.835 -2.724 1.00 96.62 82 ASP A N 1
ATOM 646 C CA . ASP A 1 82 ? 8.072 -7.215 -2.016 1.00 96.62 82 ASP A CA 1
ATOM 647 C C . ASP A 1 82 ? 8.927 -8.194 -2.824 1.00 96.62 82 ASP A C 1
ATOM 649 O O . ASP A 1 82 ? 10.122 -7.962 -3.012 1.00 96.62 82 ASP A O 1
ATOM 653 N N . ASN A 1 83 ? 8.312 -9.241 -3.376 1.00 95.81 83 ASN A N 1
ATOM 654 C CA . ASN A 1 83 ? 9.003 -10.223 -4.211 1.00 95.81 83 ASN A CA 1
ATOM 655 C C . ASN A 1 83 ? 9.628 -9.579 -5.456 1.00 95.81 83 ASN A C 1
ATOM 657 O O . ASN A 1 83 ? 10.765 -9.897 -5.819 1.00 95.81 83 ASN A O 1
ATOM 661 N N . ALA A 1 84 ? 8.916 -8.653 -6.105 1.00 95.50 84 ALA A N 1
ATOM 662 C CA . ALA A 1 84 ? 9.456 -7.928 -7.249 1.00 95.50 84 ALA A CA 1
ATOM 663 C C . ALA A 1 84 ? 10.619 -7.014 -6.846 1.00 95.50 84 ALA A C 1
ATOM 665 O O . ALA A 1 84 ? 11.662 -7.035 -7.498 1.00 95.50 84 ALA A O 1
ATOM 666 N N . LEU A 1 85 ? 10.483 -6.257 -5.753 1.00 95.38 85 LEU A N 1
ATOM 667 C CA . LEU A 1 85 ? 11.555 -5.403 -5.239 1.00 95.38 85 LEU A CA 1
ATOM 668 C C . LEU A 1 85 ? 12.800 -6.216 -4.861 1.00 95.38 85 LEU A C 1
ATOM 670 O O . LEU A 1 85 ? 13.913 -5.787 -5.154 1.00 95.38 85 LEU A O 1
ATOM 674 N N . GLU A 1 86 ? 12.637 -7.393 -4.259 1.00 94.19 86 GLU A N 1
ATOM 675 C CA . GLU A 1 86 ? 13.755 -8.268 -3.891 1.00 94.19 86 GLU A CA 1
ATOM 676 C C . GLU A 1 86 ? 14.439 -8.888 -5.117 1.00 94.19 86 GLU A C 1
ATOM 678 O O . GLU A 1 86 ? 15.669 -8.921 -5.217 1.00 94.19 86 GLU A O 1
ATOM 683 N N . THR A 1 87 ? 13.649 -9.292 -6.113 1.00 91.19 87 THR A N 1
ATOM 684 C CA . THR A 1 87 ? 14.171 -9.769 -7.401 1.00 91.19 87 THR A CA 1
ATOM 685 C C . THR A 1 87 ? 14.993 -8.682 -8.097 1.00 91.19 87 THR A C 1
ATOM 687 O O . THR A 1 87 ? 16.049 -8.967 -8.661 1.00 91.19 87 THR A O 1
ATOM 690 N N . LEU A 1 88 ? 14.562 -7.420 -8.023 1.00 91.81 88 LEU A N 1
ATOM 691 C CA . LEU A 1 88 ? 15.274 -6.288 -8.624 1.00 91.81 88 LEU A CA 1
ATOM 692 C C . LEU A 1 88 ? 16.580 -5.934 -7.904 1.00 91.81 88 LEU A C 1
ATOM 694 O O . LEU A 1 88 ? 17.487 -5.399 -8.534 1.00 91.81 88 LEU A O 1
ATOM 698 N N . LYS A 1 89 ? 16.716 -6.247 -6.609 1.00 88.25 89 LYS A N 1
ATOM 699 C CA . LYS A 1 89 ? 17.996 -6.087 -5.894 1.00 88.25 89 LYS A CA 1
ATOM 700 C C . LYS A 1 89 ? 19.026 -7.127 -6.321 1.00 88.25 89 LYS A C 1
ATOM 702 O O . LYS A 1 89 ? 20.214 -6.824 -6.376 1.00 88.25 89 LYS A O 1
ATOM 707 N N . SER A 1 90 ? 18.576 -8.353 -6.579 1.00 79.50 90 SER A N 1
ATOM 708 C CA . SER A 1 90 ? 19.446 -9.505 -6.840 1.00 79.50 90 SER A CA 1
ATOM 709 C C . SER A 1 90 ? 19.719 -9.760 -8.327 1.00 79.50 90 SER A C 1
ATOM 711 O O . SER A 1 90 ? 20.601 -10.551 -8.658 1.00 79.50 90 SER A O 1
ATOM 713 N N . SER A 1 91 ? 19.013 -9.085 -9.241 1.00 75.69 91 SER A N 1
ATOM 714 C CA . SER A 1 91 ? 19.128 -9.313 -10.686 1.00 75.69 91 SER A CA 1
ATOM 715 C C . SER A 1 91 ? 19.262 -8.017 -11.493 1.00 75.69 91 SER A C 1
ATOM 717 O O . SER A 1 91 ? 18.837 -6.950 -11.070 1.00 75.69 91 SER A O 1
ATOM 719 N N . ARG A 1 92 ? 19.801 -8.110 -12.720 1.00 72.25 92 ARG A N 1
ATOM 720 C CA . ARG A 1 92 ? 19.803 -7.005 -13.707 1.00 72.25 92 ARG A CA 1
ATOM 721 C C . ARG A 1 92 ? 18.449 -6.843 -14.422 1.00 72.25 92 ARG A C 1
ATOM 723 O O . ARG A 1 92 ? 18.408 -6.391 -15.567 1.00 72.25 92 ARG A O 1
ATOM 730 N N . SER A 1 93 ? 17.354 -7.299 -13.814 1.00 79.44 93 SER A N 1
ATOM 731 C CA . SER A 1 93 ? 16.037 -7.241 -14.447 1.00 79.44 93 SER A CA 1
ATOM 732 C C . SER A 1 93 ? 15.505 -5.807 -14.485 1.00 79.44 93 SER A C 1
ATOM 734 O O . SER A 1 93 ? 15.855 -4.961 -13.663 1.00 79.44 93 SER A O 1
ATOM 736 N N . LYS A 1 94 ? 14.688 -5.505 -15.500 1.00 89.00 94 LYS A N 1
ATOM 737 C CA . LYS A 1 94 ? 14.107 -4.171 -15.665 1.00 89.00 94 LYS A CA 1
ATOM 738 C C . LYS A 1 94 ? 12.994 -3.963 -14.627 1.00 89.00 94 LYS A C 1
ATOM 740 O O . LYS A 1 94 ? 12.077 -4.787 -14.587 1.00 89.00 94 LYS A O 1
ATOM 745 N N . PRO A 1 95 ? 13.005 -2.867 -13.843 1.00 91.81 95 PRO A N 1
ATOM 746 C CA . PRO A 1 95 ? 11.988 -2.615 -12.822 1.00 91.81 95 PRO A CA 1
ATOM 747 C C . PRO A 1 95 ? 10.566 -2.578 -13.354 1.00 91.81 95 PRO A C 1
ATOM 749 O O . PRO A 1 95 ? 9.668 -3.174 -12.766 1.00 91.81 95 PRO A O 1
ATOM 752 N N . LYS A 1 96 ? 10.357 -1.922 -14.495 1.00 93.88 96 LYS A N 1
ATOM 753 C CA . LYS A 1 96 ? 9.025 -1.707 -15.053 1.00 93.88 96 LYS A CA 1
ATOM 754 C C . LYS A 1 96 ? 8.213 -2.999 -15.256 1.00 93.88 96 LYS A C 1
ATOM 756 O O . LYS A 1 96 ? 7.146 -3.101 -14.650 1.00 93.88 96 LYS A O 1
ATOM 761 N N . PRO A 1 97 ? 8.678 -3.996 -16.038 1.00 92.94 97 PRO A N 1
ATOM 762 C CA . PRO A 1 97 ? 7.929 -5.237 -16.230 1.00 92.94 97 PRO A CA 1
ATOM 763 C C . PRO A 1 97 ? 7.796 -6.060 -14.944 1.00 92.94 97 PRO A C 1
ATOM 765 O O . PRO A 1 97 ? 6.761 -6.689 -14.746 1.00 92.94 97 PRO A O 1
ATOM 768 N N . ALA A 1 98 ? 8.796 -6.040 -14.056 1.00 94.19 98 ALA A N 1
ATOM 769 C CA . ALA A 1 98 ? 8.734 -6.770 -12.790 1.00 94.19 98 ALA A CA 1
ATOM 770 C C . ALA A 1 98 ? 7.633 -6.217 -11.869 1.00 94.19 98 ALA A C 1
ATOM 772 O O . ALA A 1 98 ? 6.810 -6.977 -11.358 1.00 94.19 98 ALA A O 1
ATOM 773 N N . ILE A 1 99 ? 7.568 -4.890 -11.714 1.00 95.75 99 ILE A N 1
ATOM 774 C CA . ILE A 1 99 ? 6.526 -4.233 -10.920 1.00 95.75 99 ILE A CA 1
ATOM 775 C C . ILE A 1 99 ? 5.153 -4.379 -11.589 1.00 95.75 99 ILE A C 1
ATOM 777 O O . ILE A 1 99 ? 4.186 -4.704 -10.907 1.00 95.75 99 ILE A O 1
ATOM 781 N N . GLN A 1 100 ? 5.046 -4.215 -12.914 1.00 95.00 100 GLN A N 1
ATOM 782 C CA . GLN A 1 100 ? 3.783 -4.449 -13.632 1.00 95.00 100 GLN A CA 1
ATOM 783 C C . GLN A 1 100 ? 3.261 -5.870 -13.420 1.00 95.00 100 GLN A C 1
ATOM 785 O O . GLN A 1 100 ? 2.076 -6.047 -13.148 1.00 95.00 100 GLN A O 1
ATOM 790 N N . LEU A 1 101 ? 4.135 -6.876 -13.511 1.00 94.94 101 LEU A N 1
ATOM 791 C CA . LEU A 1 101 ? 3.759 -8.262 -13.267 1.00 94.94 101 LEU A CA 1
ATOM 792 C C . LEU A 1 101 ? 3.240 -8.445 -11.839 1.00 94.94 101 LEU A C 1
ATOM 794 O O . LEU A 1 101 ? 2.149 -8.980 -11.676 1.00 94.94 101 LEU A O 1
ATOM 798 N N . ALA A 1 102 ? 3.967 -7.954 -10.830 1.00 95.88 102 ALA A N 1
ATOM 799 C CA . ALA A 1 102 ? 3.550 -8.034 -9.431 1.00 95.88 102 ALA A CA 1
ATOM 800 C C . ALA A 1 102 ? 2.161 -7.427 -9.191 1.00 95.88 102 ALA A C 1
ATOM 802 O O . ALA A 1 102 ? 1.323 -8.042 -8.530 1.00 95.88 102 ALA A O 1
ATOM 803 N N . LEU A 1 103 ? 1.886 -6.253 -9.765 1.00 95.69 103 LEU A N 1
ATOM 804 C CA . LEU A 1 103 ? 0.568 -5.622 -9.671 1.00 95.69 103 LEU A CA 1
ATOM 805 C C . LEU A 1 103 ? -0.512 -6.450 -10.385 1.00 95.69 103 LEU A C 1
ATOM 807 O O . LEU A 1 103 ? -1.602 -6.633 -9.846 1.00 95.69 103 LEU A O 1
ATOM 811 N N . ASN A 1 104 ? -0.204 -6.995 -11.563 1.00 94.62 104 ASN A N 1
ATOM 812 C CA . ASN A 1 104 ? -1.156 -7.755 -12.373 1.00 94.62 104 ASN A CA 1
ATOM 813 C C . ASN A 1 104 ? -1.536 -9.106 -11.759 1.00 94.62 104 ASN A C 1
ATOM 815 O O . ASN A 1 104 ? -2.686 -9.518 -11.899 1.00 94.62 104 ASN A O 1
ATOM 819 N N . ILE A 1 105 ? -0.608 -9.797 -11.091 1.00 94.75 105 ILE A N 1
ATOM 820 C CA . ILE A 1 105 ? -0.873 -11.106 -10.461 1.00 94.75 105 ILE A CA 1
ATOM 821 C C . ILE A 1 105 ? -1.476 -10.988 -9.058 1.00 94.75 105 ILE A C 1
ATOM 823 O O . ILE A 1 105 ? -1.841 -11.996 -8.462 1.00 94.75 105 ILE A O 1
ATOM 827 N N . SER A 1 106 ? -1.566 -9.775 -8.513 1.00 94.75 106 SER A N 1
ATOM 828 C CA . SER A 1 106 ? -2.158 -9.552 -7.197 1.00 94.75 106 SER A CA 1
ATOM 829 C C . SER A 1 106 ? -3.679 -9.695 -7.235 1.00 94.75 106 SER A C 1
ATOM 831 O O . SER A 1 106 ? -4.337 -9.287 -8.201 1.00 94.75 106 SER A O 1
ATOM 833 N N . GLU A 1 107 ? -4.219 -10.278 -6.166 1.00 93.75 107 GLU A N 1
ATOM 834 C CA . GLU A 1 107 ? -5.653 -10.407 -5.901 1.00 93.75 107 GLU A CA 1
ATOM 835 C C . GLU A 1 107 ? -5.923 -10.088 -4.425 1.00 93.75 107 GLU A C 1
ATOM 837 O O . GLU A 1 107 ? -5.404 -10.797 -3.554 1.00 93.75 107 GLU A O 1
ATOM 842 N N . PRO A 1 108 ? -6.692 -9.034 -4.108 1.00 95.06 108 PRO A N 1
ATOM 843 C CA . PRO A 1 108 ? -7.415 -8.134 -5.015 1.00 95.06 108 PRO A CA 1
ATOM 844 C C . PRO A 1 108 ? -6.496 -7.270 -5.897 1.00 95.06 108 PRO A C 1
ATOM 846 O O . PRO A 1 108 ? -5.311 -7.081 -5.600 1.00 95.06 108 PRO A O 1
ATOM 849 N N . LYS A 1 109 ? -7.050 -6.739 -6.994 1.00 95.56 109 LYS A N 1
ATOM 850 C CA . LYS A 1 109 ? -6.339 -5.793 -7.869 1.00 95.56 109 LYS A CA 1
ATOM 851 C C . LYS A 1 109 ? -6.067 -4.493 -7.122 1.00 95.56 109 LYS A C 1
ATOM 853 O O . LYS A 1 109 ? -6.840 -4.082 -6.258 1.00 95.56 109 LYS A O 1
ATOM 858 N N . ILE A 1 110 ? -4.986 -3.802 -7.485 1.00 95.94 110 ILE A N 1
ATOM 859 C CA . ILE A 1 110 ? -4.608 -2.536 -6.840 1.00 95.94 110 ILE A CA 1
ATOM 860 C C . ILE A 1 110 ? -5.737 -1.493 -6.909 1.00 95.94 110 ILE A C 1
ATOM 862 O O . ILE A 1 110 ? -5.963 -0.777 -5.938 1.00 95.94 110 ILE A O 1
ATOM 866 N N . GLU A 1 111 ? -6.507 -1.450 -7.997 1.00 95.94 111 GLU A N 1
ATOM 867 C CA . GLU A 1 111 ? -7.689 -0.593 -8.139 1.00 95.94 111 GLU A CA 1
ATOM 868 C C . GLU A 1 111 ? -8.774 -0.891 -7.091 1.00 95.94 111 GLU A C 1
ATOM 870 O O . GLU A 1 111 ? -9.377 0.036 -6.551 1.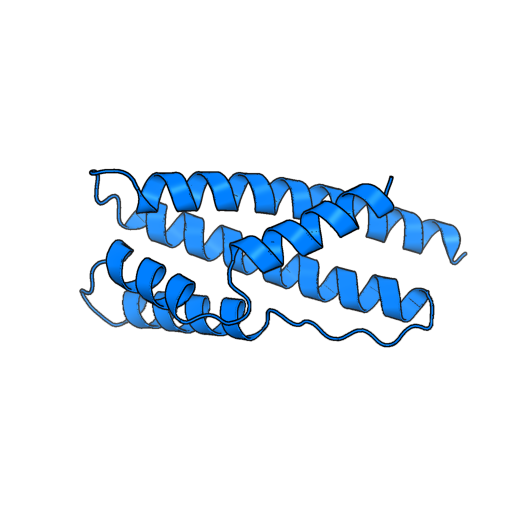00 95.94 111 GLU A O 1
ATOM 875 N N . GLU A 1 112 ? -9.005 -2.164 -6.768 1.00 96.62 112 GLU A N 1
ATOM 876 C CA . GLU A 1 112 ? -9.995 -2.584 -5.769 1.00 96.62 112 GLU A CA 1
ATOM 877 C C . GLU A 1 112 ? -9.541 -2.194 -4.360 1.00 96.62 112 GLU A C 1
ATOM 879 O O . GLU A 1 112 ? -10.331 -1.661 -3.578 1.00 96.62 112 GLU A O 1
ATOM 884 N N . VAL A 1 113 ? -8.249 -2.375 -4.063 1.00 97.12 113 VAL A N 1
ATOM 885 C CA . VAL A 1 113 ? -7.637 -1.928 -2.801 1.00 97.12 113 VAL A CA 1
ATOM 886 C C . VAL A 1 113 ? -7.779 -0.418 -2.646 1.00 97.12 113 VAL A C 1
ATOM 888 O O . VAL A 1 113 ? -8.242 0.058 -1.609 1.00 97.12 113 VAL A O 1
ATOM 891 N N . MET A 1 114 ? -7.448 0.347 -3.689 1.00 97.69 114 MET A N 1
ATOM 892 C CA . MET A 1 114 ? -7.594 1.802 -3.670 1.00 97.69 114 MET A CA 1
ATOM 893 C C . MET A 1 114 ? -9.058 2.223 -3.511 1.00 97.69 114 MET A C 1
ATOM 895 O O . MET A 1 114 ? -9.345 3.119 -2.723 1.00 97.69 114 MET A O 1
ATOM 899 N N . SER A 1 115 ? -10.000 1.562 -4.190 1.00 97.12 115 SER A N 1
ATOM 900 C CA . SER A 1 115 ? -11.434 1.852 -4.054 1.00 97.12 115 SER A CA 1
ATOM 901 C C . SER A 1 115 ? -11.944 1.613 -2.629 1.00 97.12 115 SER A C 1
ATOM 903 O O . SER A 1 115 ? -12.676 2.444 -2.078 1.00 97.12 115 SER A O 1
ATOM 905 N N . TYR A 1 116 ? -11.528 0.508 -2.003 1.00 95.88 116 TYR A N 1
ATOM 906 C CA . TYR A 1 116 ? -11.832 0.225 -0.601 1.00 95.88 116 TYR A CA 1
ATOM 907 C C . TYR A 1 116 ? -11.276 1.321 0.318 1.00 95.88 116 TYR A C 1
ATOM 909 O O . TYR A 1 116 ? -12.018 1.896 1.116 1.00 95.88 116 TYR A O 1
ATOM 917 N N . LEU A 1 117 ? -9.994 1.670 0.172 1.00 96.75 117 LEU A N 1
ATOM 918 C CA . LEU A 1 117 ? -9.344 2.668 1.025 1.00 96.75 117 LEU A CA 1
ATOM 919 C C . LEU A 1 117 ? -9.928 4.070 0.844 1.00 96.75 117 LEU A C 1
ATOM 921 O O . LEU A 1 117 ? -10.067 4.800 1.819 1.00 96.75 117 LEU A O 1
ATOM 925 N N . LEU A 1 118 ? -10.330 4.448 -0.369 1.00 96.00 118 LEU A N 1
ATOM 926 C CA . LEU A 1 118 ? -11.010 5.722 -0.613 1.00 96.00 118 LEU A CA 1
ATOM 927 C C . LEU A 1 118 ? -12.404 5.764 0.018 1.00 96.00 118 LEU A C 1
ATOM 929 O O . LEU A 1 118 ? -12.831 6.816 0.490 1.00 96.00 118 LEU A O 1
ATOM 933 N N . THR A 1 119 ? -13.108 4.632 0.049 1.00 96.00 119 THR A N 1
ATOM 934 C CA . THR A 1 119 ? -14.383 4.517 0.769 1.00 96.00 119 THR A CA 1
ATOM 935 C C . THR A 1 119 ? -14.163 4.665 2.269 1.00 96.00 119 THR A C 1
ATOM 937 O O . THR A 1 119 ? -14.842 5.470 2.901 1.00 96.00 119 THR A O 1
ATOM 940 N N . LEU A 1 120 ? -13.160 3.973 2.815 1.00 94.06 120 LEU A N 1
ATOM 941 C CA . LEU A 1 120 ? -12.776 4.102 4.217 1.00 94.06 120 LEU A CA 1
ATOM 942 C C . LEU A 1 120 ? -12.380 5.542 4.558 1.00 94.06 120 LEU A C 1
ATOM 944 O O . LEU A 1 120 ? -12.847 6.082 5.547 1.00 94.06 120 LEU A O 1
ATOM 948 N N . LYS A 1 121 ? -11.586 6.212 3.717 1.00 95.31 121 LYS A N 1
ATOM 949 C CA . LYS A 1 121 ? -11.191 7.612 3.927 1.00 95.31 121 LYS A CA 1
ATOM 950 C C . LYS A 1 121 ? -12.399 8.533 4.123 1.00 95.31 121 LYS A C 1
ATOM 952 O O . LYS A 1 121 ? -12.357 9.395 4.993 1.00 95.31 121 LYS A O 1
ATOM 957 N N . LYS A 1 122 ? -13.468 8.345 3.340 1.00 93.62 122 LYS A N 1
ATOM 958 C CA . LYS A 1 122 ? -14.703 9.140 3.451 1.00 93.62 122 LYS A CA 1
ATOM 959 C C . LYS A 1 122 ? -15.446 8.907 4.766 1.00 93.62 122 LYS A C 1
ATOM 961 O O . LYS A 1 122 ? -16.103 9.824 5.229 1.00 93.62 122 LYS A O 1
ATOM 966 N N . SER A 1 123 ? -15.350 7.716 5.359 1.00 90.50 123 SER A N 1
ATOM 967 C CA . SER A 1 123 ? -15.985 7.423 6.651 1.00 90.50 123 SER A CA 1
ATOM 968 C C . SER A 1 123 ? -15.159 7.875 7.860 1.00 90.50 123 SER A C 1
ATOM 970 O O . SER A 1 123 ? -15.612 7.713 8.987 1.00 90.50 123 SER A O 1
ATOM 972 N N . LEU A 1 124 ? -13.934 8.373 7.649 1.00 88.38 124 LEU A N 1
ATOM 973 C CA . LEU A 1 124 ? -13.085 8.940 8.706 1.00 88.38 124 LEU A CA 1
ATOM 974 C C . LEU A 1 124 ? -13.320 10.446 8.912 1.00 88.38 124 LEU A C 1
ATOM 976 O O . LEU A 1 124 ? -12.728 11.008 9.832 1.00 88.38 124 LEU A O 1
ATOM 980 N N . GLN A 1 125 ? -14.108 11.080 8.036 1.00 74.44 125 GLN A N 1
ATOM 981 C CA . GLN A 1 125 ? -14.555 12.475 8.137 1.00 74.44 125 GLN A CA 1
ATOM 982 C C . GLN A 1 125 ? -15.840 12.560 8.959 1.00 74.44 125 GLN A C 1
ATOM 984 O O . GLN A 1 125 ? -15.977 13.560 9.693 1.00 74.44 125 GLN A O 1
#

Sequence (125 aa):
MRDGTDEIIKTKLYGEIETLEQQYRALKGYLAGKDDNSLEIVGAAKGFRDTLNKISTRVLTLYTLEGQKTKITWDSLLTNIDNALETLKSSRSKPKPAIQLALNISEPKIEEVMSYLLTLKKSLQ

Foldseek 3Di:
DLVVVLLVLLVVLLVLLVQLVVLVVQLVCQLPDPDLPQVSNLVSLVSNLVSVVVNQVSVCVNCVSVVHDDDDQQVQLSVLSVVLSVCVVVDPDRSNVSNVVSQVPTPPHPVVVSVVSVVVSVVSD

Secondary structure (DSSP, 8-state):
-HHHHHHHHHHHHHHHHHHHHHHHHHHHHHHHSS---HHHHHHHHHHHHHHHHHHHHHHHHHHHHTT-----S-HHHHHHHHHHHHHHHHS---HHHHHHHHHHH-SS-HHHHHHHHHHHHHHT-

Radius of gyration: 15.72 Å; chains: 1; bounding box: 36×24×50 Å

pLDDT: mean 91.91, std 8.08, range [52.38, 98.44]